Protein AF-A0A329U7L3-F1 (afdb_monomer_lite)

Structure (mmCIF, N/CA/C/O backbone):
data_AF-A0A329U7L3-F1
#
_entry.id   AF-A0A329U7L3-F1
#
loop_
_atom_site.group_PDB
_atom_site.id
_atom_site.type_symbol
_atom_site.label_atom_id
_atom_site.label_alt_id
_atom_site.label_comp_id
_atom_site.label_asym_id
_atom_site.label_entity_id
_atom_site.label_seq_id
_atom_site.pdbx_PDB_ins_code
_atom_site.Cartn_x
_atom_site.Cartn_y
_atom_site.Cartn_z
_atom_site.occupancy
_atom_site.B_iso_or_equiv
_atom_site.auth_seq_id
_atom_site.auth_comp_id
_atom_site.auth_asym_id
_atom_site.auth_atom_id
_atom_site.pdbx_PDB_model_num
ATOM 1 N N . MET A 1 1 ? 48.760 33.808 -12.922 1.00 49.91 1 MET A N 1
ATOM 2 C CA . MET A 1 1 ? 47.951 32.660 -13.407 1.00 49.91 1 MET A CA 1
ATOM 3 C C . MET A 1 1 ? 48.067 31.419 -12.495 1.00 49.91 1 MET A C 1
ATOM 5 O O . MET A 1 1 ? 48.492 30.369 -12.959 1.00 49.91 1 MET A O 1
ATOM 9 N N . LYS A 1 2 ? 47.713 31.489 -11.198 1.00 54.75 2 LYS A N 1
ATOM 10 C CA . LYS A 1 2 ? 47.777 30.303 -10.300 1.00 54.75 2 LYS A CA 1
ATOM 11 C C . LYS A 1 2 ? 46.548 30.057 -9.410 1.00 54.75 2 LYS A C 1
ATOM 13 O O . LYS A 1 2 ? 46.432 28.965 -8.872 1.00 54.75 2 LYS A O 1
ATOM 18 N N . ALA A 1 3 ? 45.604 30.994 -9.309 1.00 54.41 3 ALA A N 1
ATOM 19 C CA . ALA A 1 3 ? 44.435 30.839 -8.431 1.00 54.41 3 ALA A CA 1
ATOM 20 C C . ALA A 1 3 ? 43.155 30.333 -9.132 1.00 54.41 3 ALA A C 1
ATOM 22 O O . ALA A 1 3 ? 42.253 29.848 -8.463 1.00 54.41 3 ALA A O 1
ATOM 23 N N . PHE A 1 4 ? 43.073 30.364 -10.468 1.00 52.12 4 PHE A N 1
ATOM 24 C CA . PHE A 1 4 ? 41.834 30.017 -11.189 1.00 52.12 4 PHE A CA 1
ATOM 25 C C . PHE A 1 4 ? 41.660 28.525 -11.522 1.00 52.12 4 PHE A C 1
ATOM 27 O O . PHE A 1 4 ? 40.576 28.104 -11.905 1.00 52.12 4 PHE A O 1
ATOM 34 N N . LYS A 1 5 ? 42.700 27.697 -11.355 1.00 49.50 5 LYS A N 1
ATOM 35 C CA . LYS A 1 5 ? 42.620 26.251 -11.648 1.00 49.50 5 LYS A CA 1
ATOM 36 C C . LYS A 1 5 ? 42.104 25.399 -10.484 1.00 49.50 5 LYS A C 1
ATOM 38 O O . LYS A 1 5 ? 41.767 24.244 -10.707 1.00 49.50 5 LYS A O 1
ATOM 43 N N . LYS A 1 6 ? 42.015 25.936 -9.260 1.00 46.62 6 LYS A N 1
ATOM 44 C CA . LYS A 1 6 ? 41.569 25.158 -8.086 1.00 46.62 6 LYS A CA 1
ATOM 45 C C . LYS A 1 6 ? 40.052 25.158 -7.855 1.00 46.62 6 LYS A C 1
ATOM 47 O O . LYS A 1 6 ? 39.574 24.298 -7.128 1.00 46.62 6 LYS A O 1
ATOM 52 N N . LEU A 1 7 ? 39.291 26.045 -8.503 1.00 45.53 7 LEU A N 1
ATOM 53 C CA . LEU A 1 7 ? 37.829 26.102 -8.341 1.00 45.53 7 LEU A CA 1
ATOM 54 C C . LEU A 1 7 ? 37.061 25.094 -9.217 1.00 45.53 7 LEU A C 1
ATOM 56 O O . LEU A 1 7 ? 35.968 24.687 -8.837 1.00 45.53 7 LEU A O 1
ATOM 60 N N . MET A 1 8 ? 37.626 24.611 -10.331 1.00 52.84 8 MET A N 1
ATOM 61 C CA . MET A 1 8 ? 36.928 23.636 -11.191 1.00 52.84 8 MET A CA 1
ATOM 62 C C . MET A 1 8 ? 36.881 22.206 -10.628 1.00 52.84 8 MET A C 1
ATOM 64 O O . MET A 1 8 ? 36.025 21.430 -11.037 1.00 52.84 8 MET A O 1
ATOM 68 N N . ALA A 1 9 ? 37.749 21.847 -9.677 1.00 50.22 9 ALA A N 1
ATOM 69 C CA . ALA A 1 9 ? 37.746 20.505 -9.083 1.00 50.22 9 ALA A CA 1
ATOM 70 C C . ALA A 1 9 ? 36.740 20.354 -7.924 1.00 50.22 9 ALA A C 1
ATOM 72 O O . ALA A 1 9 ? 36.272 19.252 -7.658 1.00 50.22 9 ALA A O 1
ATOM 73 N N . ALA A 1 10 ? 36.370 21.453 -7.256 1.00 50.56 10 ALA A N 1
ATOM 74 C CA . ALA A 1 10 ? 35.433 21.423 -6.129 1.00 50.56 10 ALA A CA 1
ATOM 75 C C . ALA A 1 10 ? 33.955 21.447 -6.569 1.00 50.56 10 ALA A C 1
ATOM 77 O O . ALA A 1 10 ? 33.094 20.949 -5.851 1.00 50.56 10 ALA A O 1
ATOM 78 N N . ALA A 1 11 ? 33.649 21.967 -7.763 1.00 48.09 11 ALA A N 1
ATOM 79 C CA . ALA A 1 11 ? 32.282 21.979 -8.290 1.00 48.09 11 ALA A CA 1
ATOM 80 C C . ALA A 1 11 ? 31.793 20.584 -8.733 1.00 48.09 11 ALA A C 1
ATOM 82 O O . ALA A 1 11 ? 30.602 20.301 -8.650 1.00 48.09 11 ALA A O 1
ATOM 83 N N . LEU A 1 12 ? 32.698 19.695 -9.161 1.00 47.66 12 LEU A N 1
ATOM 84 C CA . LEU A 1 12 ? 32.334 18.368 -9.677 1.00 47.66 12 LEU A CA 1
ATOM 85 C C . LEU A 1 12 ? 31.994 17.348 -8.576 1.00 47.66 12 LEU A C 1
ATOM 87 O O . LEU A 1 12 ? 31.193 16.449 -8.810 1.00 47.66 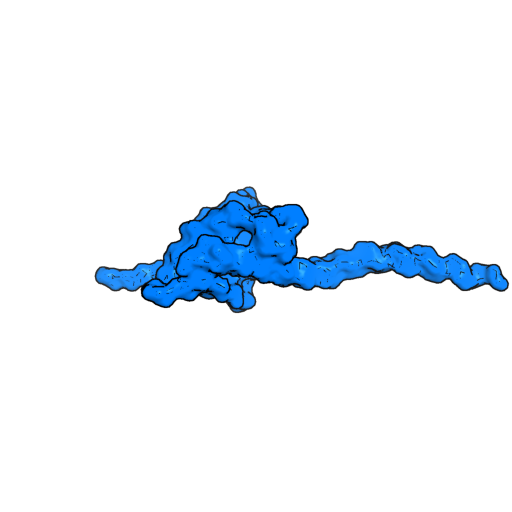12 LEU A O 1
ATOM 91 N N . VAL A 1 13 ? 32.537 17.509 -7.365 1.00 51.03 13 VAL A N 1
ATOM 92 C CA . VAL A 1 13 ? 32.242 16.620 -6.221 1.00 51.03 13 VAL A CA 1
ATOM 93 C C . VAL A 1 13 ? 30.975 17.049 -5.466 1.00 51.03 13 VAL A C 1
ATOM 95 O O . VAL A 1 13 ? 30.293 16.208 -4.887 1.00 51.03 13 VAL A O 1
ATOM 98 N N . CYS A 1 14 ? 30.582 18.326 -5.534 1.00 44.47 14 CYS A N 1
ATOM 99 C CA . CYS A 1 14 ? 29.360 18.805 -4.878 1.00 44.47 14 CYS A CA 1
ATOM 100 C C . CYS A 1 14 ? 28.058 18.408 -5.600 1.00 44.47 14 CYS A C 1
ATOM 102 O O . CYS A 1 14 ? 27.003 18.426 -4.971 1.00 44.47 14 CYS A O 1
ATOM 104 N N . VAL A 1 15 ? 28.095 18.008 -6.879 1.00 45.16 15 VAL A N 1
ATOM 105 C CA . VAL A 1 15 ? 26.879 17.591 -7.611 1.00 45.16 15 VAL A CA 1
ATOM 106 C C . VAL A 1 15 ? 26.419 16.186 -7.209 1.00 45.16 15 VAL A C 1
ATOM 108 O O . VAL A 1 15 ? 25.219 15.966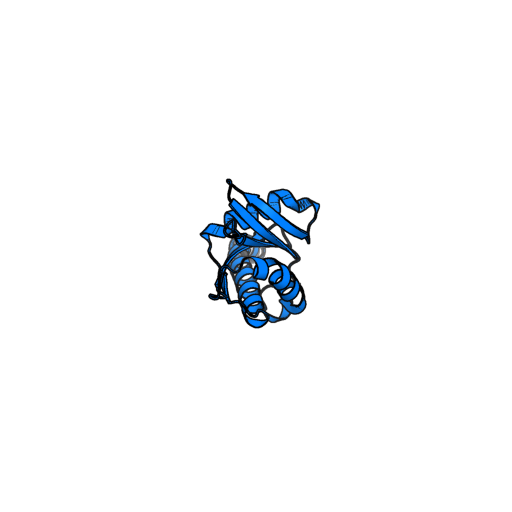 -7.088 1.00 45.16 15 VAL A O 1
ATOM 111 N N . MET A 1 16 ? 27.334 15.254 -6.917 1.00 47.81 16 MET A N 1
ATOM 112 C CA . MET A 1 16 ? 26.944 13.883 -6.542 1.00 47.81 16 MET A CA 1
ATOM 113 C C . MET A 1 16 ? 26.304 13.781 -5.148 1.00 47.81 16 MET A C 1
ATOM 115 O O . MET A 1 16 ? 25.484 12.894 -4.925 1.00 47.81 16 MET A O 1
ATOM 119 N N . ALA A 1 17 ? 26.629 14.688 -4.220 1.00 44.06 17 ALA A N 1
ATOM 120 C CA . ALA A 1 17 ? 26.003 14.717 -2.894 1.00 44.06 17 ALA A CA 1
ATOM 121 C C . ALA A 1 17 ? 24.661 15.473 -2.889 1.00 44.06 17 ALA A C 1
ATOM 123 O O . ALA A 1 17 ? 23.738 15.100 -2.163 1.00 44.06 17 ALA A O 1
ATOM 124 N N . LEU A 1 18 ? 24.517 16.512 -3.721 1.00 43.94 18 LEU A N 1
ATOM 125 C CA . LEU A 1 18 ? 23.302 17.332 -3.743 1.00 43.94 18 LEU A CA 1
ATOM 126 C C . LEU A 1 18 ? 22.117 16.615 -4.416 1.00 43.94 18 LEU A C 1
ATOM 128 O O . LEU A 1 18 ? 20.976 16.822 -4.009 1.00 43.94 18 LEU A O 1
ATOM 132 N N . THR A 1 19 ? 22.366 15.710 -5.372 1.00 50.19 19 THR A N 1
ATOM 133 C CA . THR A 1 19 ? 21.306 14.902 -6.007 1.00 50.19 19 THR A CA 1
ATOM 134 C C . THR A 1 19 ? 20.688 13.860 -5.081 1.00 50.19 19 THR A C 1
ATOM 136 O O . THR A 1 19 ? 19.577 13.411 -5.344 1.00 50.19 19 THR A O 1
ATOM 139 N N . MET A 1 20 ? 21.360 13.475 -3.993 1.00 46.47 20 MET A N 1
ATOM 140 C CA . MET A 1 20 ? 20.788 12.518 -3.039 1.00 46.47 20 MET A CA 1
ATOM 141 C C . MET A 1 20 ? 19.879 13.189 -2.006 1.00 46.47 20 MET A C 1
ATOM 143 O O . MET A 1 20 ? 18.915 12.575 -1.559 1.00 46.47 20 MET A O 1
ATOM 147 N N . LEU A 1 21 ? 20.132 14.454 -1.654 1.00 43.69 21 LEU A N 1
ATOM 148 C CA . LEU A 1 21 ? 19.437 15.095 -0.534 1.00 43.69 21 LEU A CA 1
ATOM 149 C C . LEU A 1 21 ? 18.120 15.785 -0.931 1.00 43.69 21 LEU A C 1
ATOM 151 O O . LEU A 1 21 ? 17.178 15.791 -0.146 1.00 43.69 21 LEU A O 1
ATOM 155 N N . THR A 1 22 ? 18.011 16.313 -2.155 1.00 49.75 22 THR A N 1
ATOM 156 C CA . THR A 1 22 ? 16.747 16.862 -2.700 1.00 49.75 22 THR A CA 1
ATOM 157 C C . THR A 1 22 ? 16.107 15.965 -3.762 1.00 49.75 22 THR A C 1
ATOM 159 O O . THR A 1 22 ? 14.929 16.130 -4.079 1.00 49.75 22 THR A O 1
ATOM 162 N N . GLY A 1 23 ? 16.847 14.977 -4.278 1.00 48.53 23 GLY A N 1
ATOM 163 C CA . GLY A 1 23 ? 16.338 13.995 -5.235 1.00 48.53 23 GLY A CA 1
ATOM 164 C C . GLY A 1 23 ? 15.501 12.884 -4.601 1.00 48.53 23 GLY A C 1
ATOM 165 O O . GLY A 1 23 ? 14.645 12.338 -5.293 1.00 48.53 23 GLY A O 1
ATOM 166 N N . CYS A 1 24 ? 15.684 12.576 -3.309 1.00 59.25 24 CYS A N 1
ATOM 167 C CA . CYS A 1 24 ? 14.944 11.496 -2.646 1.00 59.25 24 CYS A CA 1
ATOM 168 C C . CYS A 1 24 ? 13.446 11.827 -2.541 1.00 59.25 24 CYS A C 1
ATOM 170 O O . CYS A 1 24 ? 12.627 11.098 -3.079 1.00 59.25 24 CYS A O 1
ATOM 172 N N . ALA A 1 25 ? 13.085 13.009 -2.025 1.00 65.06 25 ALA A N 1
ATOM 173 C CA . ALA A 1 25 ? 11.678 13.392 -1.855 1.00 65.06 25 ALA A CA 1
ATOM 174 C C . ALA A 1 25 ? 10.902 13.524 -3.183 1.00 65.06 25 ALA A C 1
ATOM 176 O O . ALA A 1 25 ? 9.742 13.122 -3.274 1.00 65.06 25 ALA A O 1
ATOM 177 N N . VAL A 1 26 ? 11.532 14.071 -4.232 1.00 72.50 26 VAL A N 1
ATOM 178 C CA . VAL A 1 26 ? 10.900 14.172 -5.562 1.00 72.50 26 VAL A CA 1
ATOM 179 C C . VAL A 1 26 ? 10.747 12.787 -6.189 1.00 72.50 26 VAL A C 1
ATOM 181 O O . VAL A 1 26 ? 9.703 12.489 -6.768 1.00 72.50 26 VAL A O 1
ATOM 184 N N . SER A 1 27 ? 11.760 11.929 -6.049 1.00 84.00 27 SER A N 1
ATOM 185 C CA . SER A 1 27 ? 11.705 10.552 -6.543 1.00 84.00 27 SER A CA 1
ATOM 186 C C . SER A 1 27 ? 10.662 9.729 -5.793 1.00 84.00 27 SER A C 1
ATOM 188 O O . SER A 1 27 ? 9.915 8.997 -6.432 1.00 84.00 27 SER A O 1
ATOM 190 N N . ASP A 1 28 ? 10.543 9.896 -4.478 1.00 89.12 28 ASP A N 1
ATOM 191 C CA . ASP A 1 28 ? 9.577 9.180 -3.645 1.00 89.12 28 ASP A CA 1
ATOM 192 C C . ASP A 1 28 ? 8.138 9.498 -4.051 1.00 89.12 28 ASP A C 1
ATOM 194 O O . ASP A 1 28 ? 7.342 8.587 -4.262 1.00 89.12 28 ASP A O 1
ATOM 198 N N . ASN A 1 29 ? 7.821 10.769 -4.304 1.00 89.19 29 ASN A N 1
ATOM 199 C CA . ASN A 1 29 ? 6.499 11.148 -4.804 1.00 89.19 29 ASN A CA 1
ATOM 200 C C . ASN A 1 29 ? 6.201 10.540 -6.193 1.00 89.19 29 ASN A C 1
ATOM 202 O O . ASN A 1 29 ? 5.071 10.148 -6.486 1.00 89.19 29 ASN A O 1
ATOM 206 N N . LEU A 1 30 ? 7.208 10.426 -7.070 1.00 92.75 30 LEU A N 1
ATOM 207 C CA . LEU A 1 30 ? 7.049 9.743 -8.362 1.00 92.75 30 LEU A CA 1
ATOM 208 C C . LEU A 1 30 ? 6.816 8.236 -8.186 1.00 92.75 30 LEU A C 1
ATOM 210 O O . LEU A 1 30 ? 6.009 7.656 -8.909 1.00 92.75 30 LEU A O 1
ATOM 214 N N . VAL A 1 31 ? 7.504 7.615 -7.228 1.00 93.94 31 VAL A N 1
ATOM 215 C CA . VAL A 1 31 ? 7.362 6.202 -6.852 1.00 93.94 31 VAL A CA 1
ATOM 216 C C . VAL A 1 31 ? 5.958 5.922 -6.308 1.00 93.94 31 VAL A C 1
ATOM 218 O O . VAL A 1 31 ? 5.282 5.013 -6.793 1.00 93.94 31 VAL A O 1
ATOM 221 N N . GLU A 1 32 ? 5.495 6.728 -5.352 1.00 94.62 32 GLU A N 1
ATOM 222 C CA . GLU A 1 32 ? 4.157 6.644 -4.754 1.00 94.62 32 GLU A CA 1
ATOM 223 C C . GLU A 1 32 ? 3.079 6.804 -5.831 1.00 94.62 32 GLU A C 1
ATOM 225 O O . GLU A 1 32 ? 2.196 5.955 -5.974 1.00 94.62 32 GLU A O 1
ATOM 230 N N . LYS A 1 33 ? 3.206 7.830 -6.681 1.00 94.62 33 LYS A N 1
ATOM 231 C CA . LYS A 1 33 ? 2.271 8.081 -7.782 1.00 94.62 33 LYS A CA 1
ATOM 232 C C . LYS A 1 33 ? 2.250 6.952 -8.814 1.00 94.62 33 LYS A C 1
ATOM 234 O O . LYS A 1 33 ? 1.175 6.569 -9.271 1.00 94.62 33 LYS A O 1
ATOM 239 N N . ALA A 1 34 ? 3.407 6.403 -9.185 1.00 96.31 34 ALA A N 1
ATOM 240 C CA . ALA A 1 34 ? 3.491 5.290 -10.129 1.00 96.31 34 ALA A CA 1
ATOM 241 C C . ALA A 1 34 ? 2.788 4.035 -9.593 1.00 96.31 34 ALA A C 1
ATOM 243 O O . ALA A 1 34 ? 2.082 3.358 -10.342 1.00 96.31 34 ALA A O 1
ATOM 244 N N . LEU A 1 35 ? 2.930 3.751 -8.296 1.00 96.44 35 LEU A N 1
ATOM 245 C CA . LEU A 1 35 ? 2.225 2.655 -7.641 1.00 96.44 35 LEU A CA 1
ATOM 246 C C . LEU A 1 35 ? 0.712 2.891 -7.606 1.00 96.44 35 LEU A C 1
ATOM 248 O O . LEU A 1 35 ? -0.047 1.994 -7.967 1.00 96.44 35 LEU A O 1
ATOM 252 N N . VAL A 1 36 ? 0.264 4.091 -7.224 1.00 96.00 36 VAL A N 1
ATOM 253 C CA . VAL A 1 36 ? -1.166 4.451 -7.194 1.00 96.00 36 VAL A CA 1
ATOM 254 C C . VAL A 1 36 ? -1.792 4.339 -8.582 1.00 96.00 36 VAL A C 1
ATOM 256 O O . VAL A 1 36 ? -2.883 3.785 -8.725 1.00 96.00 36 VAL A O 1
ATOM 259 N N . ASN A 1 37 ? -1.103 4.816 -9.618 1.00 96.25 37 ASN A N 1
ATOM 260 C CA . ASN A 1 37 ? -1.560 4.670 -10.996 1.00 96.25 37 ASN A CA 1
ATOM 261 C C . ASN A 1 37 ? -1.668 3.194 -11.383 1.00 96.25 37 ASN A C 1
ATOM 263 O O . ASN A 1 37 ? -2.698 2.778 -11.913 1.00 96.25 37 ASN A O 1
ATOM 267 N N . LYS A 1 38 ? -0.660 2.375 -11.043 1.00 96.06 38 LYS A N 1
ATOM 268 C CA . LYS A 1 38 ? -0.711 0.944 -11.350 1.00 96.06 38 LYS A CA 1
ATOM 269 C C . LYS A 1 38 ? -1.851 0.249 -10.621 1.00 96.06 38 LYS A C 1
ATOM 271 O O . LYS A 1 38 ? -2.533 -0.564 -11.235 1.00 96.06 38 LYS A O 1
ATOM 276 N N . LEU A 1 39 ? -2.065 0.569 -9.344 1.00 95.56 39 LEU A N 1
ATOM 277 C CA . LEU A 1 39 ? -3.184 0.064 -8.549 1.00 95.56 39 LEU A CA 1
ATOM 278 C C . LEU A 1 39 ? -4.517 0.368 -9.239 1.00 95.56 39 LEU A C 1
ATOM 280 O O . LEU A 1 39 ? -5.301 -0.546 -9.456 1.00 95.56 39 LEU A O 1
ATOM 284 N N . ASN A 1 40 ? -4.737 1.610 -9.673 1.00 94.56 40 ASN A N 1
ATOM 285 C CA . ASN A 1 40 ? -5.942 1.987 -10.421 1.00 94.56 40 ASN A CA 1
ATOM 286 C C . ASN A 1 40 ? -6.059 1.288 -11.788 1.00 94.56 40 ASN A C 1
ATOM 288 O O . ASN A 1 40 ? -7.168 1.043 -12.247 1.00 94.56 40 ASN A O 1
ATOM 292 N N . ALA A 1 41 ? -4.941 0.960 -12.440 1.00 95.00 41 ALA A N 1
ATOM 293 C CA . ALA A 1 41 ? -4.945 0.260 -13.724 1.00 95.00 41 ALA A CA 1
ATOM 294 C C . ALA A 1 41 ? -5.256 -1.244 -13.600 1.00 95.00 41 ALA A C 1
ATOM 296 O O . ALA A 1 41 ? -5.763 -1.839 -14.549 1.00 95.00 41 ALA A O 1
ATOM 297 N N . VAL A 1 42 ? -4.921 -1.876 -12.467 1.00 92.88 42 VAL A N 1
ATOM 298 C CA . VAL A 1 42 ? -5.142 -3.322 -12.246 1.00 92.88 42 VAL A CA 1
ATOM 299 C C . VAL A 1 42 ? -6.383 -3.632 -11.413 1.00 92.88 42 VAL A C 1
ATOM 301 O O . VAL A 1 42 ? -6.840 -4.773 -11.426 1.00 92.88 42 VAL A O 1
ATOM 304 N N . SER A 1 43 ? -6.908 -2.647 -10.689 1.00 90.81 43 SER A N 1
ATOM 305 C CA . SER A 1 43 ? -8.004 -2.829 -9.747 1.00 90.81 43 SER A CA 1
ATOM 306 C C . SER A 1 43 ? -9.375 -2.596 -10.367 1.00 90.81 43 SER A C 1
ATOM 308 O O . SER A 1 43 ? -9.558 -1.785 -11.272 1.00 90.81 43 SER A O 1
ATOM 310 N N . ALA A 1 44 ? -10.380 -3.271 -9.808 1.00 88.44 44 ALA A N 1
ATOM 311 C CA . ALA A 1 44 ? -11.784 -2.966 -10.059 1.00 88.44 44 ALA A CA 1
ATOM 312 C C . ALA A 1 44 ? -12.306 -1.794 -9.204 1.00 88.44 44 ALA A C 1
ATOM 314 O O . ALA A 1 44 ? -13.454 -1.378 -9.394 1.00 88.44 44 ALA A O 1
ATOM 315 N N . VAL A 1 45 ? -11.506 -1.299 -8.250 1.00 90.25 45 VAL A N 1
ATOM 316 C CA . VAL A 1 45 ? -11.792 -0.123 -7.424 1.00 90.25 45 VAL A CA 1
ATOM 317 C C . VAL A 1 45 ? -10.849 1.031 -7.770 1.00 90.25 45 VAL A C 1
ATOM 319 O O . VAL A 1 45 ? -9.747 0.845 -8.273 1.00 90.25 45 VAL A O 1
ATOM 322 N N . SER A 1 46 ? -11.291 2.254 -7.507 1.00 92.31 46 SER A N 1
ATOM 323 C CA . SER A 1 46 ? -10.498 3.465 -7.663 1.00 92.31 46 SER A CA 1
ATOM 324 C C . SER A 1 46 ? -9.789 3.806 -6.361 1.00 92.31 46 SER A C 1
ATOM 326 O O . SER A 1 46 ? -10.427 3.997 -5.324 1.00 92.31 46 SER A O 1
ATOM 328 N N . TYR A 1 47 ? -8.474 3.956 -6.428 1.00 94.31 47 TYR A N 1
ATOM 329 C CA . TYR A 1 47 ? -7.647 4.369 -5.307 1.00 94.31 47 TYR A CA 1
ATOM 330 C C . TYR A 1 47 ? -7.321 5.853 -5.390 1.00 94.31 47 TYR A C 1
ATOM 332 O O . TYR A 1 47 ? -6.782 6.329 -6.391 1.00 94.31 47 TYR A O 1
ATOM 340 N N . LYS A 1 48 ? -7.606 6.576 -4.309 1.00 94.25 48 LYS A N 1
ATOM 341 C CA . LYS A 1 48 ? -7.233 7.978 -4.141 1.00 94.25 48 LYS A CA 1
ATOM 342 C C . LYS A 1 48 ? -6.188 8.087 -3.041 1.00 94.25 48 LYS A C 1
ATOM 344 O O . LYS A 1 48 ? -6.489 7.830 -1.878 1.00 94.25 48 LYS A O 1
ATOM 349 N N . HIS A 1 49 ? -4.982 8.500 -3.412 1.00 94.75 49 HIS A N 1
ATOM 350 C CA . HIS A 1 49 ? -3.943 8.825 -2.441 1.00 94.75 49 HIS A CA 1
ATOM 351 C C . HIS A 1 49 ? -4.351 10.065 -1.637 1.00 94.75 49 HIS A C 1
ATOM 353 O O . HIS A 1 49 ? -4.735 11.088 -2.211 1.00 94.75 49 HIS A O 1
ATOM 359 N N . LYS A 1 50 ? -4.316 9.946 -0.310 1.00 94.44 50 LYS A N 1
ATOM 360 C CA . LYS A 1 50 ? -4.486 11.029 0.654 1.00 94.44 50 LYS A CA 1
ATOM 361 C C . LYS A 1 50 ? -3.240 11.128 1.516 1.00 94.44 50 LYS A C 1
ATOM 363 O O . LYS A 1 50 ? -2.940 10.200 2.258 1.00 94.44 50 LYS A O 1
ATOM 368 N N . THR A 1 51 ? -2.603 12.291 1.486 1.00 91.50 51 THR A N 1
ATOM 369 C CA . THR A 1 51 ? -1.435 12.589 2.321 1.00 91.50 51 THR A CA 1
ATOM 370 C C . THR A 1 51 ? -1.745 12.518 3.814 1.00 91.50 51 THR A C 1
ATOM 372 O O . THR A 1 51 ? -0.879 12.158 4.599 1.00 91.50 51 THR A O 1
ATOM 375 N N . ASP A 1 52 ? -3.000 12.773 4.203 1.00 92.50 52 ASP A N 1
ATOM 376 C CA . ASP A 1 52 ? -3.474 12.634 5.589 1.00 92.50 52 ASP A CA 1
ATOM 377 C C . ASP A 1 52 ? -3.397 11.194 6.125 1.00 92.50 52 ASP A C 1
ATOM 379 O O . ASP A 1 52 ? -3.615 10.991 7.311 1.00 92.50 52 ASP A O 1
ATOM 383 N N . LEU A 1 53 ? -3.170 10.202 5.252 1.00 94.50 53 LEU A N 1
ATOM 384 C CA . LEU A 1 53 ? -3.025 8.787 5.603 1.00 94.50 53 LEU A CA 1
ATOM 385 C C . LEU A 1 53 ? -1.569 8.293 5.486 1.00 94.50 53 LEU A C 1
ATOM 387 O O . LEU A 1 53 ? -1.288 7.121 5.751 1.00 94.50 53 LEU A O 1
ATOM 391 N N . ASP A 1 54 ? -0.637 9.142 5.045 1.00 94.94 54 ASP A N 1
ATOM 392 C CA . ASP A 1 54 ? 0.762 8.746 4.836 1.00 94.94 54 ASP A CA 1
ATOM 393 C C . ASP A 1 54 ? 1.487 8.500 6.161 1.00 94.94 54 ASP A C 1
ATOM 395 O O . ASP A 1 54 ? 2.358 7.630 6.243 1.00 94.94 54 ASP A O 1
ATOM 399 N N . ASP A 1 55 ? 1.101 9.218 7.217 1.00 96.12 55 ASP A N 1
ATOM 400 C CA . ASP A 1 55 ? 1.622 8.994 8.564 1.00 96.12 55 ASP A CA 1
ATOM 401 C C . ASP A 1 55 ? 1.168 7.634 9.109 1.00 96.12 55 ASP A C 1
ATOM 403 O O . ASP A 1 55 ? 1.940 6.932 9.762 1.00 96.12 55 ASP A O 1
ATOM 407 N N . GLU A 1 56 ? -0.054 7.203 8.799 1.00 96.12 56 GLU A N 1
ATOM 408 C CA . GLU A 1 56 ? -0.558 5.865 9.109 1.00 96.12 56 GLU A CA 1
ATOM 409 C C . GLU A 1 56 ? 0.171 4.795 8.294 1.00 96.12 56 GLU A C 1
ATOM 411 O O . GLU A 1 56 ? 0.497 3.740 8.840 1.00 96.12 56 GLU A O 1
ATOM 416 N N . ALA A 1 57 ? 0.487 5.062 7.020 1.00 95.38 57 ALA A N 1
ATOM 417 C CA . ALA A 1 57 ? 1.319 4.171 6.211 1.00 95.38 57 ALA A CA 1
ATOM 418 C C . ALA A 1 57 ? 2.710 3.998 6.836 1.00 95.38 57 ALA A C 1
ATOM 420 O O . ALA A 1 57 ? 3.212 2.878 6.963 1.00 95.38 57 ALA A O 1
ATOM 421 N N . LYS A 1 58 ? 3.309 5.104 7.290 1.00 95.56 58 LYS A N 1
ATOM 422 C CA . LYS A 1 58 ? 4.597 5.100 7.983 1.00 95.56 58 LYS A CA 1
ATOM 423 C C . LYS A 1 58 ? 4.528 4.339 9.309 1.00 95.56 58 LYS A C 1
ATOM 425 O O . LYS A 1 58 ? 5.377 3.490 9.549 1.00 95.56 58 LYS A O 1
ATOM 430 N N . LYS A 1 59 ? 3.493 4.557 10.126 1.00 95.75 59 LYS A N 1
ATOM 431 C CA . LYS A 1 59 ? 3.280 3.810 11.380 1.00 95.75 59 LYS A CA 1
ATOM 432 C C . LYS A 1 59 ? 3.104 2.312 11.134 1.00 95.75 59 LYS A C 1
ATOM 434 O O . LYS A 1 59 ? 3.702 1.503 11.837 1.00 95.75 59 LYS A O 1
ATOM 439 N N . ALA A 1 60 ? 2.345 1.932 10.103 1.00 95.19 60 ALA A N 1
ATOM 440 C CA . ALA A 1 60 ? 2.186 0.532 9.720 1.00 95.19 60 ALA A CA 1
ATOM 441 C C . ALA A 1 60 ? 3.525 -0.118 9.343 1.00 95.19 60 ALA A C 1
ATOM 443 O O . ALA A 1 60 ? 3.765 -1.272 9.705 1.00 95.19 60 ALA A O 1
ATOM 444 N N . TRP A 1 61 ? 4.409 0.626 8.669 1.00 95.69 61 TRP A N 1
ATOM 445 C CA . TRP A 1 61 ? 5.792 0.211 8.455 1.00 95.69 61 TRP A CA 1
ATOM 446 C C . TRP A 1 61 ? 6.580 0.116 9.759 1.00 95.69 61 TRP A C 1
ATOM 448 O O . TRP A 1 61 ? 7.192 -0.917 9.996 1.00 95.69 61 TRP A O 1
ATOM 458 N N . ASP A 1 62 ? 6.566 1.136 10.614 1.00 94.75 62 ASP A N 1
ATOM 459 C CA . ASP A 1 62 ? 7.367 1.150 11.842 1.00 94.75 62 ASP A CA 1
ATOM 460 C C . ASP A 1 62 ? 7.052 -0.041 12.766 1.00 94.75 62 ASP A C 1
ATOM 462 O O . ASP A 1 62 ? 7.972 -0.595 13.372 1.00 94.75 62 ASP A O 1
ATOM 466 N N . GLU A 1 63 ? 5.793 -0.492 12.801 1.00 93.62 63 GLU A N 1
ATOM 467 C CA . GLU A 1 63 ? 5.353 -1.684 13.544 1.00 93.62 63 GLU A CA 1
ATOM 468 C C . GLU A 1 63 ? 5.622 -3.025 12.832 1.00 93.62 63 GLU A C 1
ATOM 470 O O . GLU A 1 63 ? 5.602 -4.077 13.470 1.00 93.62 63 GLU A O 1
ATOM 475 N N . ASN A 1 64 ? 5.867 -3.031 11.515 1.00 92.69 64 ASN A N 1
ATOM 476 C CA . ASN A 1 64 ? 6.047 -4.261 10.724 1.00 92.69 64 ASN A CA 1
ATOM 477 C C . ASN A 1 64 ? 7.366 -4.320 9.935 1.00 92.69 64 ASN A C 1
ATOM 479 O O . ASN A 1 64 ? 7.564 -5.242 9.142 1.00 92.69 64 ASN A O 1
ATOM 483 N N . LYS A 1 65 ? 8.297 -3.391 10.167 1.00 88.88 65 LYS A N 1
ATOM 484 C CA . LYS A 1 65 ? 9.575 -3.270 9.444 1.00 88.88 65 LYS A CA 1
ATOM 485 C C . LYS A 1 65 ? 10.425 -4.539 9.494 1.00 88.88 65 LYS A C 1
ATOM 487 O O . LYS A 1 65 ? 11.093 -4.864 8.514 1.00 88.88 65 LYS A O 1
ATOM 492 N N . ASP A 1 66 ? 10.337 -5.305 10.582 1.00 90.12 66 ASP A N 1
ATOM 493 C CA . ASP A 1 66 ? 11.056 -6.575 10.746 1.00 90.12 66 ASP A CA 1
ATOM 494 C C . ASP A 1 66 ? 10.555 -7.664 9.784 1.00 90.12 66 ASP A C 1
ATOM 496 O O . ASP A 1 66 ? 11.308 -8.554 9.386 1.00 90.12 66 ASP A O 1
ATOM 500 N N . LYS A 1 67 ? 9.291 -7.568 9.353 1.00 86.50 67 LYS A N 1
ATOM 501 C CA . LYS A 1 67 ? 8.658 -8.503 8.412 1.00 86.50 67 LYS A CA 1
ATOM 502 C C . LYS A 1 67 ? 8.916 -8.134 6.950 1.00 86.50 67 LYS A C 1
ATOM 504 O O . LYS A 1 67 ? 8.704 -8.974 6.079 1.00 86.50 67 LYS A O 1
ATOM 509 N N . LYS A 1 68 ? 9.394 -6.913 6.668 1.00 85.81 68 LYS A N 1
ATOM 510 C CA . LYS A 1 68 ? 9.616 -6.386 5.309 1.00 85.81 68 LYS A CA 1
ATOM 511 C C . LYS A 1 68 ? 8.338 -6.488 4.460 1.00 85.81 68 LYS A C 1
ATOM 513 O O . LYS A 1 68 ? 7.332 -5.873 4.808 1.00 85.81 68 LYS A O 1
ATOM 518 N N . GLU A 1 69 ? 8.362 -7.244 3.356 1.00 91.69 69 GLU A N 1
ATOM 519 C CA . GLU A 1 69 ? 7.196 -7.454 2.489 1.00 91.69 69 GLU A CA 1
ATOM 520 C C . GLU A 1 69 ? 6.112 -8.237 3.237 1.00 91.69 69 GLU A C 1
ATOM 522 O O . GLU A 1 69 ? 6.226 -9.441 3.458 1.00 91.69 69 GLU A O 1
ATOM 527 N N . SER A 1 70 ? 5.061 -7.535 3.646 1.00 94.38 70 SER A N 1
ATOM 528 C CA . SER A 1 70 ? 4.010 -8.072 4.505 1.00 94.38 70 SER A CA 1
ATOM 529 C C . SER A 1 70 ? 2.696 -7.334 4.282 1.00 94.38 70 SER A C 1
ATOM 531 O O . SER A 1 70 ? 2.655 -6.255 3.699 1.00 94.38 70 SER A O 1
ATOM 533 N N . SER A 1 71 ? 1.596 -7.926 4.724 1.00 94.69 71 SER A N 1
ATOM 534 C CA . SER A 1 71 ? 0.269 -7.325 4.629 1.00 94.69 71 SER A CA 1
ATOM 535 C C . SER A 1 71 ? -0.612 -7.854 5.742 1.00 94.69 71 SER A C 1
ATOM 537 O O . SER A 1 71 ? -0.433 -8.992 6.182 1.00 94.69 71 SER A O 1
ATOM 539 N N . GLY A 1 72 ? -1.597 -7.071 6.156 1.00 92.81 72 GLY A N 1
ATOM 540 C CA . GLY A 1 72 ? -2.526 -7.489 7.190 1.00 92.81 72 GLY A CA 1
ATOM 541 C C . GLY A 1 72 ? -3.401 -6.347 7.668 1.00 92.81 72 GLY A C 1
ATOM 542 O O . GLY A 1 72 ? -3.643 -5.382 6.948 1.00 92.81 72 GLY A O 1
ATOM 543 N N . ILE A 1 73 ? -3.864 -6.472 8.906 1.00 93.00 73 ILE A N 1
ATOM 544 C CA . ILE A 1 73 ? -4.701 -5.480 9.571 1.00 93.00 73 ILE A CA 1
ATOM 545 C C . ILE A 1 73 ? -3.910 -4.894 10.737 1.00 93.00 73 ILE A C 1
ATOM 547 O O . ILE A 1 73 ? -3.245 -5.628 11.467 1.00 93.00 73 ILE A O 1
ATOM 551 N N . ILE A 1 74 ? -3.993 -3.581 10.915 1.00 93.31 74 ILE A N 1
ATOM 552 C CA . ILE A 1 74 ? -3.379 -2.851 12.024 1.00 93.31 74 ILE A CA 1
ATOM 553 C C . ILE A 1 74 ? -4.379 -1.848 12.599 1.00 93.31 74 ILE A C 1
ATOM 555 O O . ILE A 1 74 ? -5.214 -1.312 11.871 1.00 93.31 74 ILE A O 1
ATOM 559 N N . THR A 1 75 ? -4.318 -1.601 13.907 1.00 94.19 75 THR A N 1
ATOM 560 C CA . THR A 1 75 ? -5.144 -0.578 14.560 1.00 94.19 75 THR A CA 1
ATOM 561 C C . THR A 1 75 ? -4.267 0.591 14.972 1.00 94.19 75 THR A C 1
ATOM 563 O O . THR A 1 75 ? -3.409 0.438 15.831 1.00 94.19 75 THR A O 1
ATOM 566 N N . ILE A 1 76 ? -4.501 1.758 14.377 1.00 91.94 76 ILE A N 1
ATOM 567 C CA . ILE A 1 76 ? -3.754 2.990 14.643 1.00 91.94 76 ILE A CA 1
ATOM 568 C C . ILE A 1 76 ? -4.745 4.018 15.179 1.00 91.94 76 ILE A C 1
ATOM 570 O O . ILE A 1 76 ? -5.742 4.318 14.524 1.00 91.94 76 ILE A O 1
ATOM 574 N N . SER A 1 77 ? -4.494 4.548 16.378 1.00 90.44 77 SER A N 1
ATOM 575 C CA . SER A 1 77 ? -5.351 5.562 17.016 1.00 90.44 77 SER A CA 1
ATOM 576 C C . SER A 1 77 ? -6.842 5.179 17.042 1.00 90.44 77 SER A C 1
ATOM 578 O O . SER A 1 77 ? -7.704 5.979 16.685 1.00 90.44 77 SER A O 1
ATOM 580 N N . ASN A 1 78 ? -7.150 3.937 17.438 1.00 89.31 78 ASN A N 1
ATOM 581 C CA . ASN A 1 78 ? -8.513 3.380 17.482 1.00 89.31 78 ASN A CA 1
ATOM 582 C C . ASN A 1 78 ? -9.221 3.275 16.110 1.00 89.31 78 ASN A C 1
ATOM 584 O O . ASN A 1 78 ? -10.439 3.116 16.032 1.00 89.31 78 ASN A O 1
ATOM 588 N N . VAL A 1 79 ? -8.468 3.353 15.012 1.00 90.31 79 VAL A N 1
ATOM 589 C CA . VAL A 1 79 ? -8.965 3.128 13.655 1.00 90.31 79 VAL A CA 1
ATOM 590 C C . VAL A 1 79 ? -8.278 1.903 13.066 1.00 90.31 79 VAL A C 1
ATOM 592 O O . VAL A 1 79 ? -7.059 1.774 13.113 1.00 90.31 79 VAL A O 1
ATOM 595 N N . VAL A 1 80 ? -9.074 0.998 12.501 1.00 93.31 80 VAL A N 1
ATOM 596 C CA . VAL A 1 80 ? -8.581 -0.221 11.853 1.00 93.31 80 VAL A CA 1
ATOM 597 C C . VAL A 1 80 ? -8.220 0.077 10.397 1.00 93.31 80 VAL A C 1
ATOM 599 O O . VAL A 1 80 ? -9.030 0.641 9.656 1.00 93.31 80 VAL A O 1
ATOM 602 N N . TYR A 1 81 ? -7.026 -0.335 9.980 1.00 94.44 81 TYR A N 1
ATOM 603 C CA . TYR A 1 81 ? -6.490 -0.189 8.630 1.00 94.44 81 TYR A CA 1
ATOM 604 C C . TYR A 1 81 ? -6.071 -1.545 8.069 1.00 94.44 81 TYR A C 1
ATOM 606 O O . TYR A 1 81 ? -5.466 -2.355 8.767 1.00 94.44 81 TYR A O 1
ATOM 614 N N . ASN A 1 82 ? -6.344 -1.764 6.786 1.00 95.31 82 ASN A N 1
ATOM 615 C CA . ASN A 1 82 ? -5.647 -2.771 5.997 1.00 95.31 82 ASN A CA 1
ATOM 616 C C . ASN A 1 82 ? -4.325 -2.165 5.526 1.00 95.31 82 ASN A C 1
ATOM 618 O O . ASN A 1 82 ? -4.339 -1.079 4.946 1.00 95.31 82 ASN A O 1
ATOM 622 N N . TYR A 1 83 ? -3.207 -2.849 5.762 1.00 96.12 83 TYR A N 1
ATOM 623 C CA . TYR A 1 83 ? -1.887 -2.406 5.329 1.00 96.12 83 TYR A CA 1
ATOM 624 C C . TYR A 1 83 ? -1.239 -3.406 4.377 1.00 96.12 83 TYR A C 1
ATOM 626 O O . TYR A 1 83 ? -1.461 -4.618 4.460 1.00 96.12 83 TYR A O 1
ATOM 634 N N . VAL A 1 84 ? -0.396 -2.882 3.492 1.00 97.19 84 VAL A N 1
ATOM 635 C CA . VAL A 1 84 ? 0.461 -3.659 2.600 1.00 97.19 84 VAL A CA 1
ATOM 636 C C . VAL A 1 84 ? 1.816 -2.974 2.490 1.00 97.19 84 VAL A C 1
ATOM 638 O O . VAL A 1 84 ? 1.895 -1.776 2.248 1.00 97.19 84 VAL A O 1
ATOM 641 N N . ILE A 1 85 ? 2.886 -3.742 2.638 1.00 96.62 85 ILE A N 1
ATOM 642 C CA . ILE A 1 85 ? 4.270 -3.316 2.471 1.00 96.62 85 ILE A CA 1
ATOM 643 C C . ILE A 1 85 ? 4.865 -4.128 1.327 1.00 96.62 85 ILE A C 1
ATOM 645 O O . ILE A 1 85 ? 4.867 -5.359 1.352 1.00 96.62 85 ILE A O 1
ATOM 649 N N . VAL A 1 86 ? 5.389 -3.435 0.323 1.00 95.94 86 VAL A N 1
ATOM 650 C CA . VAL A 1 86 ? 6.003 -4.042 -0.862 1.00 95.94 86 VAL A CA 1
ATOM 651 C C . VAL A 1 86 ? 7.395 -3.477 -1.088 1.00 95.94 86 VAL A C 1
ATOM 653 O O . VAL A 1 86 ? 7.646 -2.296 -0.851 1.00 95.94 86 VAL A O 1
ATOM 656 N N . LYS A 1 87 ? 8.318 -4.310 -1.575 1.00 94.31 87 LYS A N 1
ATOM 657 C CA . LYS A 1 87 ? 9.644 -3.840 -1.987 1.00 94.31 87 LYS A CA 1
ATOM 658 C C . LYS A 1 87 ? 9.530 -3.031 -3.280 1.00 94.31 87 LYS A C 1
ATOM 660 O O . LYS A 1 87 ? 8.855 -3.471 -4.213 1.00 94.31 87 LYS A O 1
ATOM 665 N N . LYS A 1 88 ? 10.214 -1.891 -3.364 1.00 91.94 88 LYS A N 1
ATOM 666 C CA . LYS A 1 88 ? 10.343 -1.095 -4.589 1.00 91.94 88 LYS A CA 1
ATOM 667 C C . LYS A 1 88 ? 10.967 -1.955 -5.701 1.00 91.94 88 LYS A C 1
ATOM 669 O O . LYS A 1 88 ? 11.975 -2.622 -5.453 1.00 91.94 88 LYS A O 1
ATOM 674 N N . PRO A 1 89 ? 10.393 -1.988 -6.916 1.00 91.38 89 PRO A N 1
ATOM 675 C CA . PRO A 1 89 ? 11.092 -2.544 -8.070 1.00 91.38 89 PRO A CA 1
ATOM 676 C C . PRO A 1 89 ? 12.250 -1.615 -8.475 1.00 91.38 89 PRO A C 1
ATOM 678 O O . PRO A 1 89 ? 12.272 -0.448 -8.090 1.00 91.38 89 PRO A O 1
ATOM 681 N N . SER A 1 90 ? 13.198 -2.102 -9.278 1.00 87.12 90 SER A N 1
ATOM 682 C CA . SER A 1 90 ? 14.361 -1.305 -9.709 1.00 87.12 90 SER A CA 1
ATOM 683 C C . SER A 1 90 ? 13.970 0.011 -10.398 1.00 87.12 90 SER A C 1
ATOM 685 O O . SER A 1 90 ? 14.586 1.043 -10.159 1.00 87.12 90 SER A O 1
ATOM 687 N N . ASP A 1 91 ? 12.893 -0.005 -11.186 1.00 89.81 91 ASP A N 1
ATOM 688 C CA . ASP A 1 91 ? 12.326 1.160 -11.871 1.00 89.81 91 ASP A CA 1
ATOM 689 C C . ASP A 1 91 ? 11.014 1.616 -11.204 1.00 89.81 91 ASP A C 1
ATOM 691 O O . ASP A 1 91 ? 9.966 1.685 -11.851 1.00 89.81 91 ASP A O 1
ATOM 695 N N . ALA A 1 92 ? 11.032 1.887 -9.897 1.00 89.81 92 ALA A N 1
ATOM 696 C CA . ALA A 1 92 ? 9.824 2.193 -9.121 1.00 89.81 92 ALA A CA 1
ATOM 697 C C . ALA A 1 92 ? 9.082 3.478 -9.537 1.00 89.81 92 ALA A C 1
ATOM 699 O O . ALA A 1 92 ? 7.903 3.626 -9.228 1.00 89.81 92 ALA A O 1
ATOM 700 N N . THR A 1 93 ? 9.721 4.380 -10.284 1.00 91.81 93 THR A N 1
ATOM 701 C CA . THR A 1 93 ? 9.068 5.563 -10.875 1.00 91.81 93 THR A CA 1
ATOM 702 C C . THR A 1 93 ? 8.227 5.235 -12.114 1.00 91.81 93 THR A C 1
ATOM 704 O O . THR A 1 93 ? 7.472 6.083 -12.588 1.00 91.81 93 THR A O 1
ATOM 707 N N . LYS A 1 94 ? 8.332 4.014 -12.659 1.00 91.12 94 LYS A N 1
ATOM 708 C CA . LYS A 1 94 ? 7.556 3.555 -13.817 1.00 91.12 94 LYS A CA 1
ATOM 709 C C . LYS A 1 94 ? 6.393 2.681 -13.361 1.00 91.12 94 LYS A C 1
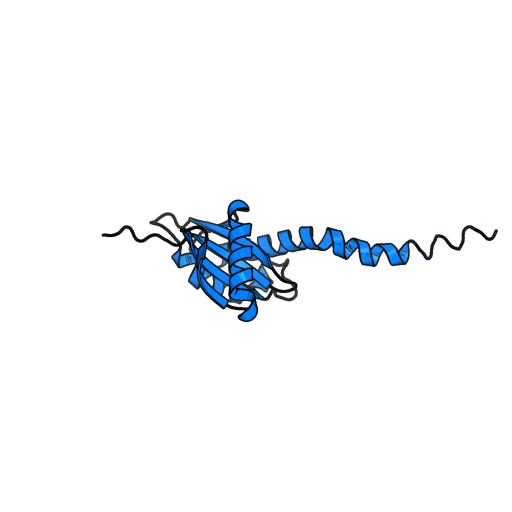ATOM 711 O O . LYS A 1 94 ? 6.581 1.662 -12.702 1.00 91.12 94 LYS A O 1
ATOM 716 N N . GLU A 1 95 ? 5.189 3.031 -13.802 1.00 91.25 95 GLU A N 1
ATOM 717 C CA . GLU A 1 95 ? 3.946 2.324 -13.468 1.00 91.25 95 GLU A CA 1
ATOM 718 C C . GLU A 1 95 ? 4.021 0.812 -13.765 1.00 91.25 95 GLU A C 1
ATOM 720 O O . GLU A 1 95 ? 3.655 -0.026 -12.941 1.00 91.25 95 GLU A O 1
ATOM 725 N N . ASN A 1 96 ? 4.563 0.437 -14.927 1.00 91.19 96 ASN A N 1
ATOM 726 C CA . ASN A 1 96 ? 4.625 -0.960 -15.360 1.00 91.19 96 ASN A CA 1
ATOM 727 C C . ASN A 1 96 ? 5.530 -1.844 -14.495 1.00 91.19 96 ASN A C 1
ATOM 729 O O . ASN A 1 96 ? 5.281 -3.046 -14.406 1.00 91.19 96 ASN A O 1
ATOM 733 N N . SER A 1 97 ? 6.512 -1.263 -13.805 1.00 93.12 97 SER A N 1
ATOM 734 C CA . SER A 1 97 ? 7.421 -1.993 -12.914 1.00 93.12 97 SER A CA 1
ATOM 735 C C . SER A 1 97 ? 6.718 -2.558 -11.681 1.00 93.12 97 SER A C 1
ATOM 737 O O . SER A 1 97 ? 7.222 -3.480 -11.044 1.00 93.12 97 SER A O 1
ATOM 739 N N . TRP A 1 98 ? 5.547 -2.017 -11.334 1.00 94.62 98 TRP A N 1
ATOM 740 C CA . TRP A 1 98 ? 4.792 -2.424 -10.154 1.00 94.62 98 TRP A CA 1
ATOM 741 C C . TRP A 1 98 ? 3.946 -3.684 -10.352 1.00 94.62 98 TRP A C 1
ATOM 743 O O . TRP A 1 98 ? 3.534 -4.265 -9.352 1.00 94.62 98 TRP A O 1
ATOM 753 N N . GLY A 1 99 ? 3.730 -4.127 -11.599 1.00 92.94 99 GLY A N 1
ATOM 754 C CA . GLY A 1 99 ? 3.111 -5.403 -12.002 1.00 92.94 99 GLY A CA 1
ATOM 755 C C . GLY A 1 99 ? 2.383 -6.200 -10.907 1.00 92.94 99 GLY A C 1
ATOM 756 O O . GLY A 1 99 ? 1.306 -5.816 -10.448 1.00 92.94 99 GLY A O 1
ATOM 757 N N . ASP A 1 100 ? 2.971 -7.325 -10.491 1.00 92.94 100 ASP A N 1
ATOM 758 C CA . ASP A 1 100 ? 2.383 -8.233 -9.495 1.00 92.94 100 ASP A CA 1
ATOM 759 C C . ASP A 1 100 ? 2.347 -7.665 -8.073 1.00 92.94 100 ASP A C 1
ATOM 761 O O . ASP A 1 100 ? 1.523 -8.088 -7.263 1.00 92.94 100 ASP A O 1
ATOM 765 N N . LYS A 1 101 ? 3.203 -6.690 -7.748 1.00 92.94 101 LYS A N 1
ATOM 766 C CA . LYS A 1 101 ? 3.196 -6.035 -6.431 1.00 92.94 101 LYS A CA 1
ATOM 767 C C . LYS A 1 101 ? 1.927 -5.208 -6.245 1.00 92.94 101 LYS A C 1
ATOM 769 O O . LYS A 1 101 ? 1.286 -5.316 -5.204 1.00 92.94 101 LYS A O 1
ATOM 774 N N . ALA A 1 102 ? 1.523 -4.467 -7.277 1.00 93.94 102 ALA A N 1
ATOM 775 C CA . ALA A 1 102 ? 0.261 -3.737 -7.287 1.00 93.94 102 ALA A CA 1
ATOM 776 C C . ALA A 1 102 ? -0.939 -4.691 -7.209 1.00 93.94 102 ALA A C 1
ATOM 778 O O . ALA A 1 102 ? -1.841 -4.445 -6.423 1.00 93.94 102 ALA A O 1
ATOM 779 N N . LYS A 1 103 ? -0.926 -5.821 -7.933 1.00 94.00 103 LYS A N 1
ATOM 780 C CA . LYS A 1 103 ? -2.003 -6.830 -7.840 1.00 94.00 103 LYS A CA 1
ATOM 781 C C . LYS A 1 103 ? -2.136 -7.432 -6.437 1.00 94.00 103 LYS A C 1
ATOM 783 O O . LYS A 1 103 ? -3.242 -7.612 -5.942 1.00 94.00 103 LYS A O 1
ATOM 788 N N . LYS A 1 104 ? -1.011 -7.743 -5.784 1.00 92.50 104 LYS A N 1
ATOM 789 C CA . LYS A 1 104 ? -1.009 -8.238 -4.397 1.00 92.50 104 LYS A CA 1
ATOM 790 C C . LYS A 1 104 ? -1.558 -7.194 -3.430 1.00 92.50 104 LYS A C 1
ATOM 792 O O . LYS A 1 104 ? -2.359 -7.532 -2.565 1.00 92.50 104 LYS A O 1
ATOM 797 N N . ALA A 1 105 ? -1.137 -5.941 -3.591 1.00 94.25 105 ALA A N 1
ATOM 798 C CA . ALA A 1 105 ? -1.636 -4.844 -2.778 1.00 94.25 105 ALA A CA 1
ATOM 799 C C . ALA A 1 105 ? -3.137 -4.612 -2.993 1.00 94.25 105 ALA A C 1
ATOM 801 O O . ALA A 1 105 ? -3.874 -4.518 -2.017 1.00 94.25 105 ALA A O 1
ATOM 802 N N . ASP A 1 106 ? -3.600 -4.616 -4.242 1.00 94.00 106 ASP A N 1
ATOM 803 C CA . ASP A 1 106 ? -5.016 -4.531 -4.600 1.00 94.00 106 ASP A CA 1
ATOM 804 C C . ASP A 1 106 ? -5.854 -5.614 -3.905 1.00 94.00 106 ASP A C 1
ATOM 806 O O . ASP A 1 106 ? -6.824 -5.291 -3.224 1.00 94.00 106 ASP A O 1
ATOM 810 N N . GLY A 1 107 ? -5.425 -6.880 -3.960 1.00 92.12 107 GLY A N 1
ATOM 811 C CA . GLY A 1 107 ? -6.153 -7.994 -3.340 1.00 92.12 107 GLY A CA 1
ATOM 812 C C . GLY A 1 107 ? -6.429 -7.819 -1.840 1.00 92.12 107 GLY A C 1
ATOM 813 O O . GLY A 1 107 ? -7.445 -8.301 -1.341 1.00 92.12 107 GLY A O 1
ATOM 814 N N . VAL A 1 108 ? -5.567 -7.093 -1.122 1.00 92.88 108 VAL A N 1
ATOM 815 C CA . VAL A 1 108 ? -5.768 -6.756 0.296 1.00 92.88 108 VAL A CA 1
ATOM 816 C C . VAL A 1 108 ? -6.545 -5.448 0.445 1.00 92.88 108 VAL A C 1
ATOM 818 O O . VAL A 1 108 ? -7.529 -5.387 1.183 1.00 92.88 108 VAL A O 1
ATOM 821 N N . LEU A 1 109 ? -6.134 -4.391 -0.256 1.00 92.81 109 LEU A N 1
ATOM 822 C CA . LEU A 1 109 ? -6.679 -3.043 -0.089 1.00 92.81 109 LEU A CA 1
ATOM 823 C C . LEU A 1 109 ? -8.112 -2.922 -0.608 1.00 92.81 109 LEU A C 1
ATOM 825 O O . LEU A 1 109 ? -8.891 -2.161 -0.043 1.00 92.81 109 LEU A O 1
ATOM 829 N N . ALA A 1 110 ? -8.491 -3.674 -1.644 1.00 91.12 110 ALA A N 1
ATOM 830 C CA . ALA A 1 110 ? -9.851 -3.689 -2.184 1.00 91.12 110 ALA A CA 1
ATOM 831 C C . ALA A 1 110 ? -10.894 -4.121 -1.137 1.00 91.12 110 ALA A C 1
ATOM 833 O O . ALA A 1 110 ? -12.051 -3.707 -1.208 1.00 91.12 110 ALA A O 1
ATOM 834 N N . THR A 1 111 ? -10.486 -4.876 -0.108 1.00 89.44 111 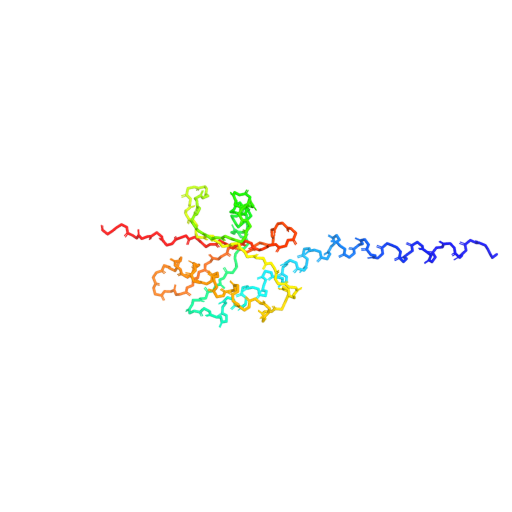THR A N 1
ATOM 835 C CA . THR A 1 111 ? -11.361 -5.257 1.017 1.00 89.44 111 THR A CA 1
ATOM 836 C C . THR A 1 111 ? -11.791 -4.067 1.886 1.00 89.44 111 THR A C 1
ATOM 838 O O . THR A 1 111 ? -12.749 -4.175 2.650 1.00 89.44 111 THR A O 1
ATOM 841 N N . SER A 1 112 ? -11.122 -2.916 1.756 1.00 88.19 112 SER A N 1
ATOM 842 C CA . SER A 1 112 ? -11.488 -1.663 2.425 1.00 88.19 112 SER A CA 1
ATOM 843 C C . SER A 1 112 ? -12.640 -0.911 1.749 1.00 88.19 112 SER A C 1
ATOM 845 O O . S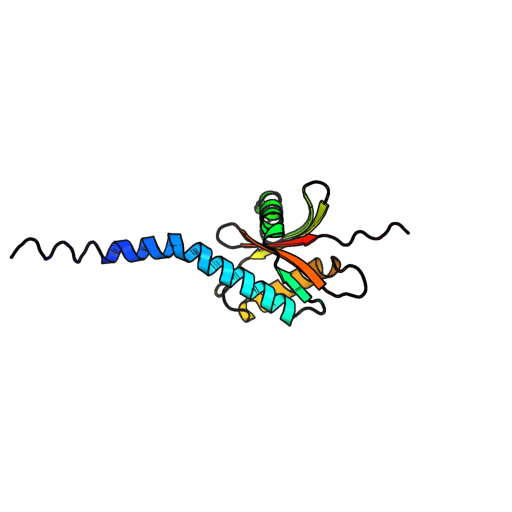ER A 1 112 ? -13.086 0.106 2.283 1.00 88.19 112 SER A O 1
ATOM 847 N N . ALA A 1 113 ? -13.142 -1.372 0.596 1.00 84.88 113 ALA A N 1
ATOM 848 C CA . ALA A 1 113 ? -14.276 -0.740 -0.072 1.00 84.88 113 ALA A CA 1
ATOM 849 C C . ALA A 1 113 ? -15.533 -0.777 0.816 1.00 84.88 113 ALA A C 1
ATOM 851 O O . ALA A 1 113 ? -15.953 -1.836 1.287 1.00 84.88 113 ALA A O 1
ATOM 852 N N . LYS A 1 114 ? -16.158 0.387 1.030 1.00 71.00 114 LYS A N 1
ATOM 853 C CA . LYS A 1 114 ? -17.450 0.512 1.717 1.00 71.00 114 LYS A CA 1
ATOM 854 C C . LYS A 1 114 ? -18.536 0.770 0.666 1.00 71.00 114 LYS A C 1
ATOM 856 O O . LYS A 1 114 ? -18.514 1.815 0.030 1.00 71.00 114 LYS A O 1
ATOM 861 N N . ASN A 1 115 ? -19.512 -0.135 0.550 1.00 60.69 115 ASN A N 1
ATOM 862 C CA . ASN A 1 115 ? -20.683 -0.040 -0.345 1.00 60.69 115 ASN A CA 1
ATOM 863 C C . ASN A 1 115 ? -20.362 -0.102 -1.858 1.00 60.69 115 ASN A C 1
ATOM 865 O O . ASN A 1 115 ? -19.265 -0.478 -2.263 1.00 60.69 115 ASN A O 1
ATOM 869 N N . SER A 1 116 ? -21.357 0.211 -2.699 1.00 62.75 116 SER A N 1
ATOM 870 C CA . SER A 1 116 ? -21.285 0.169 -4.170 1.00 62.75 116 SER A CA 1
ATOM 871 C C . SER A 1 116 ? -20.326 1.200 -4.782 1.00 62.75 116 SER A C 1
ATOM 873 O O . SER A 1 116 ? -19.928 1.053 -5.939 1.00 62.75 116 SER A O 1
ATOM 875 N N . ASP A 1 117 ? -19.934 2.225 -4.018 1.00 62.56 117 ASP A N 1
ATOM 876 C CA . ASP A 1 117 ? -18.909 3.187 -4.405 1.00 62.56 117 ASP A CA 1
ATOM 877 C C . ASP A 1 117 ? -17.532 2.551 -4.251 1.00 62.56 117 ASP A C 1
ATOM 879 O O . ASP A 1 117 ? -16.932 2.506 -3.179 1.00 62.56 117 ASP A O 1
ATOM 883 N N . LYS A 1 118 ? -17.014 2.054 -5.369 1.00 78.06 118 LYS A N 1
ATOM 884 C CA . LYS A 1 118 ? -15.698 1.429 -5.480 1.00 78.06 118 LYS A CA 1
ATOM 885 C C . LYS A 1 118 ? -14.557 2.451 -5.362 1.00 78.06 118 LYS A C 1
ATOM 887 O O . LYS A 1 118 ? -13.673 2.459 -6.203 1.00 78.06 118 LYS A O 1
ATOM 892 N N . LYS A 1 119 ? -14.582 3.357 -4.381 1.00 88.81 119 LYS A N 1
ATOM 893 C CA . LYS A 1 119 ? -13.538 4.364 -4.140 1.00 88.81 119 LYS A CA 1
ATOM 894 C C . LYS A 1 119 ? -12.909 4.133 -2.774 1.00 88.81 119 LYS A C 1
ATOM 896 O O . LYS A 1 119 ? -13.608 4.127 -1.765 1.00 88.81 119 LYS A O 1
ATOM 901 N N . ILE A 1 120 ? -11.593 3.969 -2.745 1.00 91.88 120 ILE A N 1
ATOM 902 C CA . ILE A 1 120 ? -10.825 3.718 -1.528 1.00 91.88 120 ILE A CA 1
ATOM 903 C C . ILE A 1 120 ? -9.781 4.813 -1.368 1.00 91.88 120 ILE A C 1
ATOM 905 O O . ILE A 1 120 ? -9.001 5.099 -2.276 1.00 91.88 120 ILE A O 1
ATOM 909 N N . GLU A 1 121 ? -9.771 5.425 -0.193 1.00 93.69 121 GLU A N 1
ATOM 910 C CA . GLU A 1 121 ? -8.759 6.400 0.190 1.00 93.69 121 GLU A CA 1
ATOM 911 C C . GLU A 1 121 ? -7.584 5.667 0.828 1.00 93.69 121 GLU A C 1
ATOM 913 O O . GLU A 1 121 ? -7.776 4.865 1.749 1.00 93.69 121 GLU A O 1
ATOM 918 N N . ILE A 1 122 ? -6.385 5.919 0.306 1.00 96.00 122 ILE A N 1
ATOM 919 C CA . ILE A 1 122 ? -5.166 5.231 0.721 1.00 96.00 122 ILE A CA 1
ATOM 920 C C . ILE A 1 122 ? -4.078 6.218 1.112 1.00 96.00 122 ILE A C 1
ATOM 922 O O . ILE A 1 122 ? -3.946 7.268 0.489 1.00 96.00 122 ILE A O 1
ATOM 926 N N . GLY A 1 123 ? -3.294 5.860 2.122 1.00 96.81 123 GLY A N 1
ATOM 927 C CA . GLY A 1 123 ? -1.987 6.459 2.377 1.00 96.81 123 GLY A CA 1
ATOM 928 C C . GLY A 1 123 ? -0.928 5.644 1.659 1.00 96.81 123 GLY A C 1
ATOM 929 O O . GLY A 1 123 ? -1.011 4.414 1.668 1.00 96.81 123 GLY A O 1
ATOM 930 N N . VAL A 1 124 ? 0.035 6.302 1.023 1.00 96.56 124 VAL A N 1
ATOM 931 C CA . VAL A 1 124 ? 1.126 5.645 0.295 1.00 96.56 124 VAL A CA 1
ATOM 932 C C . VAL A 1 124 ? 2.407 6.368 0.639 1.00 96.56 124 VAL A C 1
ATOM 934 O O . VAL A 1 124 ? 2.540 7.552 0.353 1.00 96.56 124 VAL A O 1
ATOM 937 N N . LYS A 1 125 ? 3.349 5.649 1.247 1.00 95.25 125 LYS A N 1
ATOM 938 C CA . LYS A 1 125 ? 4.601 6.242 1.695 1.00 95.25 125 LYS A CA 1
ATOM 939 C C . LYS A 1 125 ? 5.792 5.380 1.327 1.00 95.25 125 LYS A C 1
ATOM 941 O O . LYS A 1 125 ? 5.815 4.193 1.661 1.00 95.25 125 LYS A O 1
ATOM 946 N N . VAL A 1 126 ? 6.803 5.965 0.685 1.00 94.06 126 VAL A N 1
ATOM 947 C CA . VAL A 1 126 ? 8.127 5.332 0.623 1.00 94.06 126 VAL A CA 1
ATOM 948 C C . VAL A 1 126 ? 8.689 5.247 2.040 1.00 94.06 126 VAL A C 1
ATOM 950 O O . VAL A 1 126 ? 8.750 6.236 2.773 1.00 94.06 126 VAL A O 1
ATOM 953 N N . VAL A 1 127 ? 9.055 4.037 2.449 1.00 91.81 127 VAL A N 1
ATOM 954 C CA . VAL A 1 127 ? 9.482 3.712 3.809 1.00 91.81 127 VAL A CA 1
ATOM 955 C C . VAL A 1 127 ? 10.710 2.814 3.786 1.00 91.81 127 VAL A C 1
ATOM 957 O O . VAL A 1 127 ? 10.875 1.953 2.917 1.00 91.81 127 VAL A O 1
ATOM 960 N N . GLY A 1 128 ? 11.596 3.037 4.754 1.00 83.44 128 GLY A N 1
ATOM 961 C CA . GLY A 1 128 ? 12.964 2.536 4.655 1.00 83.44 128 GLY A CA 1
ATOM 962 C C . GLY A 1 128 ? 13.643 2.997 3.359 1.00 83.44 128 GLY A C 1
ATOM 963 O O . GLY A 1 128 ? 13.162 3.891 2.664 1.00 83.44 128 GLY A O 1
ATOM 964 N N . ASP A 1 129 ? 14.757 2.360 3.016 1.00 84.00 129 ASP A N 1
ATOM 965 C CA . ASP A 1 129 ? 15.485 2.687 1.787 1.00 84.00 129 ASP A CA 1
ATOM 966 C C . ASP A 1 129 ? 14.823 2.091 0.531 1.00 84.00 129 ASP A C 1
ATOM 968 O O . ASP A 1 129 ? 14.937 2.648 -0.559 1.00 84.00 129 ASP A O 1
ATOM 972 N N . ASP A 1 130 ? 14.072 0.990 0.673 1.00 90.81 130 ASP A N 1
ATOM 973 C CA . ASP A 1 130 ? 13.687 0.109 -0.441 1.00 90.81 130 ASP A CA 1
ATOM 974 C C . ASP A 1 130 ? 12.218 -0.345 -0.454 1.00 90.81 130 ASP A C 1
ATOM 976 O O . ASP A 1 130 ? 11.868 -1.224 -1.244 1.00 90.81 130 ASP A O 1
ATOM 980 N N . TYR A 1 131 ? 11.342 0.203 0.389 1.00 94.12 131 TYR A N 1
ATOM 981 C CA . TYR A 1 131 ? 9.960 -0.277 0.507 1.00 94.12 131 TYR A CA 1
ATOM 982 C C . TYR A 1 131 ? 8.939 0.841 0.322 1.00 94.12 131 TYR A C 1
ATOM 984 O O . TYR A 1 131 ? 9.249 2.027 0.399 1.00 94.12 131 TYR A O 1
ATOM 992 N N . VAL A 1 132 ? 7.702 0.442 0.043 1.00 96.06 132 VAL A N 1
ATOM 993 C CA . VAL A 1 132 ? 6.536 1.322 0.053 1.00 96.06 132 VAL A CA 1
ATOM 994 C C . VAL A 1 132 ? 5.478 0.680 0.928 1.00 96.06 132 VAL A C 1
ATOM 996 O O . VAL A 1 132 ? 5.133 -0.488 0.731 1.00 96.06 132 VAL A O 1
ATOM 999 N N . ALA A 1 133 ? 4.991 1.442 1.901 1.00 97.06 133 ALA A N 1
ATOM 1000 C CA . ALA A 1 133 ? 3.867 1.071 2.738 1.00 97.06 133 ALA A CA 1
ATOM 1001 C C . ALA A 1 133 ? 2.601 1.738 2.214 1.00 97.06 133 ALA A C 1
ATOM 1003 O O . ALA A 1 133 ? 2.608 2.895 1.794 1.00 97.06 133 ALA A O 1
ATOM 1004 N N . ILE A 1 134 ? 1.514 0.982 2.249 1.00 97.38 134 ILE A N 1
ATOM 1005 C CA . ILE A 1 134 ? 0.195 1.396 1.804 1.00 97.38 134 ILE A CA 1
ATOM 1006 C C . ILE A 1 134 ? -0.783 1.066 2.917 1.00 97.38 134 ILE A C 1
ATOM 1008 O O . ILE A 1 134 ? -0.747 -0.044 3.450 1.00 97.38 134 ILE A O 1
ATOM 1012 N N . VAL A 1 135 ? -1.681 1.990 3.238 1.00 96.38 135 VAL A N 1
ATOM 1013 C CA . VAL A 1 135 ? -2.782 1.740 4.174 1.00 96.38 135 VAL A CA 1
ATOM 1014 C C . VAL A 1 135 ? -4.105 2.189 3.588 1.00 96.38 135 VAL A C 1
ATOM 1016 O O . VAL A 1 135 ? -4.180 3.202 2.903 1.00 96.38 135 VAL A O 1
ATOM 1019 N N . ALA A 1 136 ? -5.162 1.451 3.897 1.00 95.19 136 ALA A N 1
ATOM 1020 C CA . ALA A 1 136 ? -6.538 1.807 3.592 1.00 95.19 136 ALA A CA 1
ATOM 1021 C C . ALA A 1 136 ? -7.388 1.601 4.842 1.00 95.19 136 ALA A C 1
ATOM 1023 O O . ALA A 1 136 ? -7.344 0.527 5.447 1.00 95.19 136 ALA A O 1
ATOM 1024 N N . LYS A 1 137 ? -8.200 2.591 5.220 1.00 92.31 137 LYS A N 1
ATOM 1025 C CA . LYS A 1 137 ? -9.115 2.454 6.362 1.00 92.31 137 LYS A CA 1
ATOM 1026 C C . LYS A 1 137 ? -10.061 1.281 6.119 1.00 92.31 137 LYS A C 1
ATOM 1028 O O . LYS A 1 137 ? -10.752 1.253 5.105 1.00 92.31 137 LYS A O 1
ATOM 1033 N N . ALA A 1 138 ? -10.093 0.321 7.038 1.00 88.69 138 ALA A N 1
ATOM 1034 C CA . ALA A 1 138 ? -10.866 -0.896 6.857 1.00 88.69 138 ALA A CA 1
ATOM 1035 C C . ALA A 1 138 ? -12.369 -0.591 6.756 1.00 88.69 138 ALA A C 1
ATOM 1037 O O . ALA A 1 138 ? -12.903 0.340 7.384 1.00 88.69 138 ALA A O 1
ATOM 1038 N N . ALA A 1 139 ?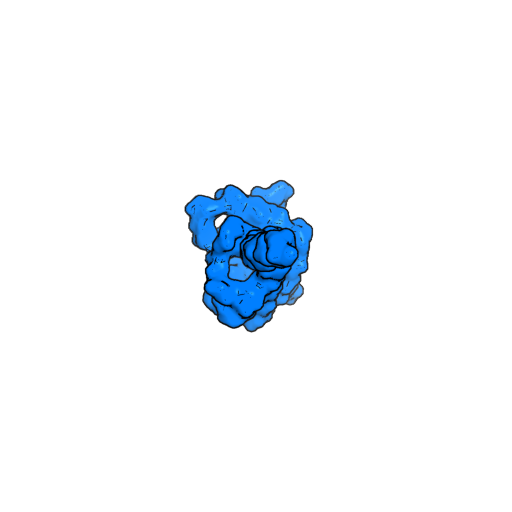 -13.072 -1.409 5.974 1.00 82.31 139 ALA A N 1
ATOM 1039 C CA . ALA A 1 139 ? -14.519 -1.387 5.949 1.00 82.31 139 ALA A CA 1
ATOM 1040 C C . ALA A 1 139 ? -15.042 -1.847 7.319 1.00 82.31 139 ALA A C 1
ATOM 1042 O O . ALA A 1 139 ? -14.990 -3.026 7.660 1.00 82.31 139 ALA A O 1
ATOM 1043 N N . THR A 1 140 ? -15.551 -0.919 8.130 1.00 64.44 140 THR A N 1
ATOM 1044 C CA . THR A 1 140 ? -16.378 -1.264 9.287 1.00 64.44 140 THR A CA 1
ATOM 1045 C C . THR A 1 140 ? -17.619 -1.957 8.741 1.00 64.44 140 THR A C 1
ATOM 1047 O O . THR A 1 140 ? -18.489 -1.278 8.191 1.00 64.44 140 THR A O 1
ATOM 1050 N N . LYS A 1 141 ? -17.692 -3.292 8.837 1.00 52.66 141 LYS A N 1
ATOM 1051 C CA . LYS A 1 141 ? -18.965 -3.992 8.647 1.00 52.66 141 LYS A CA 1
ATOM 1052 C C . LYS A 1 141 ? -19.936 -3.326 9.613 1.00 52.66 141 LYS A C 1
ATOM 1054 O O . LYS A 1 141 ? -19.681 -3.335 10.816 1.00 52.66 141 LYS A O 1
ATOM 1059 N N . ALA A 1 142 ? -20.976 -2.679 9.091 1.00 42.88 142 ALA A N 1
ATOM 1060 C CA . ALA A 1 142 ? -22.084 -2.263 9.932 1.00 42.88 142 ALA A CA 1
ATOM 1061 C C . ALA A 1 142 ? -22.508 -3.517 10.702 1.00 42.88 142 ALA A C 1
ATOM 1063 O O . ALA A 1 142 ? -22.771 -4.549 10.077 1.00 42.88 142 ALA A O 1
ATOM 1064 N N . ALA A 1 143 ? -22.430 -3.463 12.033 1.00 39.59 143 ALA A N 1
ATOM 1065 C CA . ALA A 1 143 ? -22.975 -4.516 12.870 1.00 39.59 143 ALA A CA 1
ATOM 1066 C C . ALA A 1 143 ? -24.435 -4.682 12.436 1.00 39.59 143 ALA A C 1
ATOM 1068 O O . ALA A 1 143 ? -25.183 -3.703 12.416 1.00 39.59 143 ALA A O 1
ATOM 1069 N N . LYS A 1 144 ? -24.754 -5.870 11.928 1.00 35.09 144 LYS A N 1
ATOM 1070 C CA . LYS A 1 144 ? -26.086 -6.212 11.447 1.00 35.09 144 LYS A CA 1
ATOM 1071 C C . LYS A 1 144 ? -26.974 -6.545 12.635 1.00 35.09 144 LYS A C 1
ATOM 1073 O O . LYS A 1 144 ? -26.432 -7.152 13.585 1.00 35.09 144 LYS A O 1
#

pLDDT: mean 82.64, std 18.33, range [35.09, 97.38]

Radius of gyration: 19.46 Å; chains: 1; bounding box: 74×41×33 Å

Foldseek 3Di:
DPPPPVVVVVVVVVVVVVCVPVVVVVLFVLLQVLLQVLLCVQAPFHEDEDQVCQVVLQVVCVVCVVVAFDWDWDADPNFIKTKGKDWQFPPSSHNVSCPVVSVVVNVRQQQQDDPPRRYWYKHWGDYDPTMIMIITGHHPPPPD

Sequence (144 aa):
MKAFKKLMAAALVCVMALTMLTGCAVSDNLVEKALVNKLNAVSAVSYKHKTDLDDEAKKAWDENKDKKESSGIITISNVVYNYVIVKKPSDATKENSWGDKAKKADGVLATSAKNSDKKIEIGVKVVGDDYVAIVAKAATKAAK

Secondary structure (DSSP, 8-state):
--STTSSHHHHHHHHHHHHHHTHHHHHHHHHHHHHHHHHHHH-SSEEEE-GGGHHHHHHHHHHHGGG-SEEEEEEETTEEEEEEEEEPPTTTTSGGGGHHHHHHHHHHHGGG--SS--EEEEEEEEETTTEEEEEEE---PPP-

Organism: NCBI:txid853